Protein AF-A0A8J8PNR2-F1 (afdb_monomer)

Secondary structure (DSSP, 8-state):
-HHHHHHHHHHTT-SS-HHHHHHHHHHHHHHHHHHHHHHHHHHTT---HHHHHHHHHHHHHHHHHHHHHHHHHHHHHHHHHHTTSPPP-

Nearest PDB structures (foldseek):
  6b87-assembly1_A-2  TM=3.761E-01  e=7.980E+00  synthetic construct

Solvent-accessible surface area (backbone atoms only — not comparable to full-atom values): 4738 Å² total; per-residue (Å²): 110,51,40,56,53,10,51,54,35,37,77,64,54,75,45,100,50,26,67,57,45,27,47,27,24,37,28,45,38,49,20,60,61,41,40,54,62,37,51,59,26,52,77,70,77,38,81,57,60,68,46,48,51,50,24,49,52,30,44,50,55,20,51,53,44,48,53,61,53,42,67,64,47,51,60,54,52,52,57,64,50,50,82,76,52,77,81,82,129

Foldseek 3Di:
DLLVQLVVCLVVVVDPCSPLSNLLSVLVVVLVVLVVVCVVCVVVVHHPVVSVVSSVVSVVSSVVSCVVRCVVVVVVVVVVCVVVPPDDD

Structure (mmCIF, N/CA/C/O backbone):
data_AF-A0A8J8PNR2-F1
#
_entry.id   AF-A0A8J8PNR2-F1
#
loop_
_atom_site.group_PDB
_atom_site.id
_atom_site.type_symbol
_atom_site.label_atom_id
_atom_site.label_alt_id
_atom_site.label_comp_id
_atom_site.label_asym_id
_atom_site.label_entity_id
_atom_site.label_seq_id
_atom_site.pdbx_PDB_ins_code
_atom_site.Cartn_x
_atom_site.Cartn_y
_atom_site.Cartn_z
_atom_site.occupancy
_atom_site.B_iso_or_equiv
_atom_site.auth_seq_id
_atom_site.auth_comp_id
_atom_site.auth_asym_id
_atom_site.auth_atom_id
_atom_site.pdbx_PDB_model_num
ATOM 1 N N . ILE A 1 1 ? 5.858 -2.116 7.177 1.00 85.31 1 ILE A N 1
ATOM 2 C CA . ILE A 1 1 ? 6.696 -2.783 6.147 1.00 85.31 1 ILE A CA 1
ATOM 3 C C . ILE A 1 1 ? 6.190 -2.452 4.743 1.00 85.31 1 ILE A C 1
ATOM 5 O O . ILE A 1 1 ? 6.947 -1.883 3.975 1.00 85.31 1 ILE A O 1
ATOM 9 N N . THR A 1 2 ? 4.915 -2.694 4.427 1.00 91.06 2 THR A N 1
ATOM 10 C CA . THR A 1 2 ? 4.324 -2.417 3.100 1.00 91.06 2 THR A CA 1
ATOM 11 C C . THR A 1 2 ? 4.568 -0.984 2.612 1.00 91.06 2 THR A C 1
ATOM 13 O O . THR A 1 2 ? 5.155 -0.792 1.557 1.00 91.06 2 THR A O 1
ATOM 16 N N . ILE A 1 3 ? 4.255 0.030 3.424 1.00 93.25 3 ILE A N 1
ATOM 17 C CA . ILE A 1 3 ? 4.460 1.444 3.050 1.00 93.25 3 ILE A CA 1
ATOM 18 C C . ILE A 1 3 ? 5.935 1.754 2.734 1.00 93.25 3 ILE A C 1
ATOM 20 O O . ILE A 1 3 ? 6.227 2.490 1.798 1.00 93.25 3 ILE A O 1
ATOM 24 N N . TYR A 1 4 ? 6.871 1.153 3.477 1.00 95.44 4 TYR A N 1
ATOM 25 C CA . TYR A 1 4 ? 8.306 1.334 3.246 1.00 95.44 4 TYR A CA 1
ATOM 26 C C . TYR A 1 4 ? 8.729 0.818 1.862 1.00 95.44 4 TYR A C 1
ATOM 28 O O . TYR A 1 4 ? 9.445 1.521 1.156 1.00 95.44 4 TYR A O 1
ATOM 36 N N . TYR A 1 5 ? 8.226 -0.347 1.435 1.00 91.12 5 TYR A N 1
ATOM 37 C CA . TYR A 1 5 ? 8.462 -0.849 0.076 1.00 91.12 5 TYR A CA 1
ATOM 38 C C . TYR A 1 5 ? 7.942 0.113 -0.997 1.00 91.12 5 TYR A C 1
ATOM 40 O O . TYR A 1 5 ? 8.636 0.348 -1.982 1.00 91.12 5 TYR A O 1
ATOM 48 N N . GLY A 1 6 ? 6.776 0.729 -0.775 1.00 93.31 6 GLY A N 1
ATOM 49 C CA . GLY A 1 6 ? 6.245 1.766 -1.662 1.00 93.31 6 GLY A CA 1
ATOM 50 C C . GLY A 1 6 ? 7.174 2.975 -1.789 1.00 93.31 6 GLY A C 1
ATOM 51 O O . GLY A 1 6 ? 7.460 3.421 -2.896 1.00 93.31 6 GLY A O 1
ATOM 52 N N . ILE A 1 7 ? 7.692 3.480 -0.664 1.00 96.62 7 ILE A N 1
ATOM 53 C CA . ILE A 1 7 ? 8.621 4.623 -0.640 1.00 96.62 7 ILE A CA 1
ATOM 54 C C . ILE A 1 7 ? 9.927 4.284 -1.363 1.00 96.62 7 ILE A C 1
ATOM 56 O O . ILE A 1 7 ? 10.386 5.063 -2.197 1.00 96.62 7 ILE A O 1
ATOM 60 N N . VAL A 1 8 ? 10.517 3.124 -1.070 1.00 96.12 8 VAL A N 1
ATOM 61 C CA . VAL A 1 8 ? 11.772 2.695 -1.702 1.00 96.12 8 VAL A CA 1
ATOM 62 C C . VAL A 1 8 ? 11.583 2.512 -3.205 1.00 96.12 8 VAL A C 1
ATOM 64 O O . VAL A 1 8 ? 12.391 3.029 -3.977 1.00 96.12 8 VAL A O 1
ATOM 67 N N . GLY A 1 9 ? 10.511 1.835 -3.622 1.00 91.50 9 GLY A N 1
ATOM 68 C CA . GLY A 1 9 ? 10.206 1.625 -5.036 1.00 91.50 9 GLY A CA 1
ATOM 69 C C . GLY A 1 9 ? 9.955 2.934 -5.785 1.00 91.50 9 GLY A C 1
ATOM 70 O O . GLY A 1 9 ? 10.426 3.082 -6.913 1.00 91.50 9 GLY A O 1
ATOM 71 N N . PHE A 1 10 ? 9.312 3.910 -5.134 1.00 95.12 10 PHE A N 1
ATOM 72 C CA . PHE A 1 10 ? 9.137 5.260 -5.667 1.00 95.12 10 PHE A CA 1
ATOM 73 C C . PHE A 1 10 ? 10.471 5.988 -5.860 1.00 95.12 10 PHE A C 1
ATOM 75 O O . PHE A 1 10 ? 10.763 6.470 -6.949 1.00 95.12 10 PHE A O 1
ATOM 82 N N . GLN A 1 11 ? 11.306 6.036 -4.819 1.00 97.06 11 GLN A N 1
ATOM 83 C CA . GLN A 1 11 ? 12.583 6.759 -4.843 1.00 97.06 11 GLN A CA 1
ATOM 84 C C . GLN A 1 11 ? 13.580 6.198 -5.863 1.00 97.06 11 GLN A C 1
ATOM 86 O O . GLN A 1 11 ? 14.402 6.945 -6.388 1.00 97.06 11 GLN A O 1
ATOM 91 N N . HIS A 1 12 ? 13.510 4.897 -6.142 1.00 95.00 12 HIS A N 1
ATOM 92 C CA . HIS A 1 12 ? 14.436 4.209 -7.042 1.00 95.00 12 HIS A CA 1
ATOM 93 C C . HIS A 1 12 ? 13.841 3.925 -8.427 1.00 95.00 12 HIS A C 1
ATOM 95 O O . HIS A 1 12 ? 14.482 3.233 -9.212 1.00 95.00 12 HIS A O 1
ATOM 101 N N . ASN A 1 13 ? 12.642 4.438 -8.737 1.00 89.75 13 ASN A N 1
ATOM 102 C CA . ASN A 1 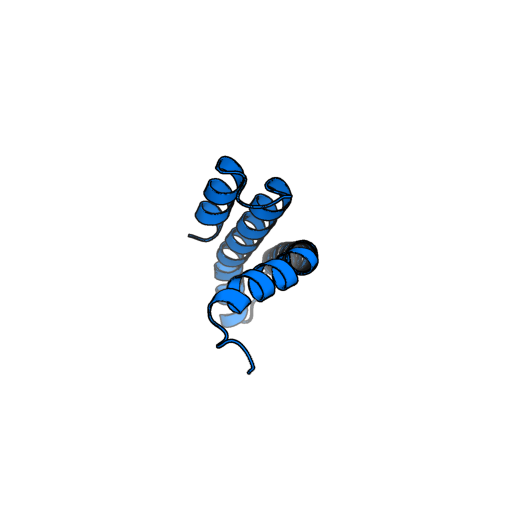13 ? 11.942 4.205 -10.008 1.00 89.75 13 ASN A CA 1
ATOM 103 C C . ASN A 1 13 ? 11.905 2.719 -10.409 1.00 89.75 13 ASN A C 1
ATOM 105 O O . ASN A 1 13 ? 12.201 2.358 -11.545 1.00 89.75 13 ASN A O 1
ATOM 109 N N . MET A 1 14 ? 11.557 1.840 -9.463 1.00 84.50 14 MET A N 1
ATOM 110 C CA . MET A 1 14 ? 11.572 0.383 -9.683 1.00 84.50 14 MET A CA 1
ATOM 111 C C . MET A 1 14 ? 10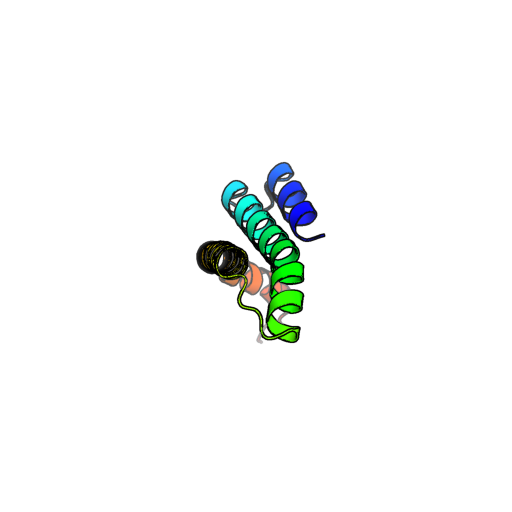.451 -0.115 -10.614 1.00 84.50 14 MET A C 1
ATOM 113 O O . MET A 1 14 ? 10.377 -1.305 -10.899 1.00 84.50 14 MET A O 1
ATOM 117 N N . THR A 1 15 ? 9.578 0.784 -11.071 1.00 85.31 15 THR A N 1
ATOM 118 C CA . THR A 1 15 ? 8.493 0.529 -12.024 1.00 85.31 15 THR A CA 1
ATOM 119 C C . THR A 1 15 ? 8.353 1.713 -12.968 1.00 85.31 15 THR A C 1
ATOM 121 O O . THR A 1 15 ? 8.671 2.838 -12.578 1.00 85.31 15 THR A O 1
ATOM 124 N N . LEU A 1 16 ? 7.752 1.491 -14.139 1.00 86.31 16 LEU A N 1
ATOM 125 C CA . LEU A 1 16 ? 7.364 2.561 -15.068 1.00 86.31 16 LEU A CA 1
ATOM 126 C C . LEU A 1 16 ? 6.405 3.583 -14.440 1.00 86.31 16 LEU A C 1
ATOM 128 O O . LEU A 1 16 ? 6.387 4.741 -14.849 1.00 86.31 16 LEU A O 1
ATOM 132 N N . GLU A 1 17 ? 5.668 3.180 -13.399 1.00 89.88 17 GLU A N 1
ATOM 133 C CA . GLU A 1 17 ? 4.716 4.039 -12.692 1.00 89.88 17 GLU A CA 1
ATOM 134 C C . GLU A 1 17 ? 4.982 4.132 -11.183 1.00 89.88 17 GLU A C 1
ATOM 136 O O . GLU A 1 17 ? 4.233 3.587 -10.363 1.00 89.88 17 GLU A O 1
ATOM 141 N N . PRO A 1 18 ? 6.036 4.863 -10.774 1.00 90.56 18 PRO A N 1
ATOM 142 C CA . PRO A 1 18 ? 6.465 4.935 -9.378 1.00 90.56 18 PRO A CA 1
ATOM 143 C C . PRO A 1 18 ? 5.372 5.453 -8.432 1.00 90.56 18 PRO A C 1
ATOM 145 O O . PRO A 1 18 ? 5.276 5.018 -7.285 1.00 90.56 18 PRO A O 1
ATOM 148 N N . ILE A 1 19 ? 4.535 6.384 -8.905 1.00 94.31 19 ILE A N 1
ATOM 149 C CA . ILE A 1 19 ? 3.436 6.967 -8.120 1.00 94.31 19 ILE A CA 1
ATOM 150 C C . ILE A 1 19 ? 2.335 5.931 -7.879 1.00 94.31 19 ILE A C 1
ATOM 152 O O . ILE A 1 19 ? 1.835 5.830 -6.758 1.00 94.31 19 ILE A O 1
ATOM 156 N N . ALA A 1 20 ? 1.980 5.143 -8.898 1.00 92.94 20 ALA A N 1
ATOM 157 C CA . ALA A 1 20 ? 0.994 4.076 -8.763 1.00 92.94 20 ALA A CA 1
ATOM 158 C C . ALA A 1 20 ? 1.485 3.011 -7.773 1.00 92.94 20 ALA A C 1
ATOM 160 O O . ALA A 1 20 ? 0.721 2.572 -6.913 1.00 92.94 20 ALA A O 1
ATOM 161 N N . LEU A 1 21 ? 2.777 2.663 -7.820 1.00 92.56 21 LEU A N 1
ATOM 162 C CA . LEU A 1 21 ? 3.399 1.759 -6.853 1.00 92.56 21 LEU A CA 1
ATOM 163 C C . LEU A 1 21 ? 3.370 2.332 -5.427 1.00 92.56 21 LEU A C 1
ATOM 165 O O . LEU A 1 21 ? 2.966 1.639 -4.491 1.00 92.56 21 LEU A O 1
ATOM 169 N N . LEU A 1 22 ? 3.736 3.602 -5.241 1.00 96.19 22 LEU A N 1
ATOM 170 C CA . LEU A 1 22 ? 3.661 4.256 -3.933 1.00 96.19 22 LEU A CA 1
ATOM 171 C C . LEU A 1 22 ? 2.234 4.230 -3.376 1.00 96.19 22 LEU A C 1
ATOM 173 O O . LEU A 1 22 ? 2.032 3.890 -2.209 1.00 96.19 22 LEU A O 1
ATOM 177 N N . ALA A 1 23 ? 1.250 4.560 -4.215 1.00 96.50 23 ALA A N 1
ATOM 178 C CA . ALA A 1 23 ? -0.158 4.552 -3.848 1.00 96.50 23 ALA A CA 1
ATOM 179 C C . ALA A 1 23 ? -0.641 3.138 -3.501 1.00 96.50 23 ALA A C 1
ATOM 181 O O . ALA A 1 23 ? -1.270 2.964 -2.461 1.00 96.50 23 ALA A O 1
ATOM 182 N N . LEU A 1 24 ? -0.289 2.120 -4.291 1.00 95.62 24 LEU A N 1
ATOM 183 C CA . LEU A 1 24 ? -0.639 0.722 -4.028 1.00 95.62 24 LEU A CA 1
ATOM 184 C C . LEU A 1 24 ? -0.147 0.275 -2.647 1.00 95.62 24 LEU A C 1
ATOM 186 O O . LEU A 1 24 ? -0.932 -0.180 -1.810 1.00 95.62 24 LEU A O 1
ATOM 190 N N . TYR A 1 25 ? 1.151 0.425 -2.385 1.00 95.69 25 TYR A N 1
ATOM 191 C CA . TYR A 1 25 ? 1.759 -0.007 -1.124 1.00 95.69 25 TYR A CA 1
ATOM 192 C C . TYR A 1 25 ? 1.320 0.864 0.062 1.00 95.69 25 TYR A C 1
ATOM 194 O O . TYR A 1 25 ? 1.177 0.360 1.181 1.00 95.69 25 TYR A O 1
ATOM 202 N N . GLY A 1 26 ? 1.069 2.153 -0.176 1.00 97.06 26 GLY A N 1
ATOM 203 C CA . GLY A 1 26 ? 0.510 3.085 0.798 1.00 97.06 26 GLY A CA 1
ATOM 204 C C . GLY A 1 26 ? -0.903 2.694 1.223 1.00 97.06 26 GLY A C 1
ATOM 205 O O . GLY A 1 26 ? -1.149 2.489 2.409 1.00 97.06 26 GLY A O 1
ATOM 206 N N . LEU A 1 27 ? -1.812 2.524 0.261 1.00 97.44 27 LEU A N 1
ATOM 207 C CA . LEU A 1 27 ? -3.212 2.154 0.494 1.00 97.44 27 LEU A CA 1
ATOM 208 C C . LEU A 1 27 ? -3.335 0.770 1.135 1.00 97.44 27 LEU A C 1
ATOM 210 O O . LEU A 1 27 ? -4.075 0.620 2.102 1.00 97.44 27 LEU A O 1
ATOM 214 N N . THR A 1 28 ? -2.553 -0.211 0.676 1.00 96.00 28 THR A N 1
ATOM 215 C CA . THR A 1 28 ? -2.522 -1.558 1.274 1.00 96.00 28 THR A CA 1
ATOM 216 C C . THR A 1 28 ? -2.039 -1.513 2.727 1.00 96.00 28 THR A C 1
ATOM 218 O O . THR A 1 28 ? -2.613 -2.148 3.614 1.00 96.00 28 THR A O 1
ATOM 221 N N . GLY A 1 29 ? -0.984 -0.734 2.997 1.00 95.56 29 GLY A N 1
ATOM 222 C CA . GLY A 1 29 ? -0.468 -0.547 4.350 1.00 95.56 29 GLY A CA 1
ATOM 223 C C . GLY A 1 29 ? -1.458 0.173 5.267 1.00 95.56 29 GLY A C 1
ATOM 224 O O . GLY A 1 29 ? -1.644 -0.254 6.404 1.00 95.56 29 GLY A O 1
ATOM 225 N N . LEU A 1 30 ? -2.120 1.223 4.773 1.00 95.69 30 LEU A N 1
ATOM 226 C CA . LEU A 1 30 ? -3.153 1.946 5.515 1.00 95.69 30 LEU A CA 1
ATOM 227 C C . LEU A 1 30 ? -4.371 1.062 5.790 1.00 95.69 30 LEU A C 1
ATOM 229 O O . LEU A 1 30 ? -4.806 1.012 6.936 1.00 9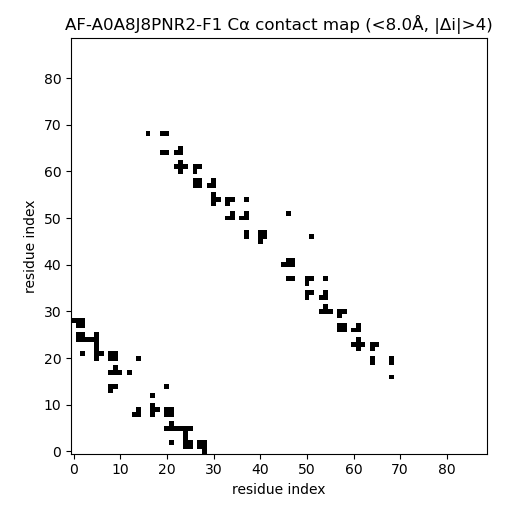5.69 30 LEU A O 1
ATOM 233 N N . SER A 1 31 ? -4.873 0.321 4.797 1.00 95.56 31 SER A N 1
ATOM 234 C CA . SER A 1 31 ? -5.963 -0.651 4.987 1.00 95.56 31 SER A CA 1
ATOM 235 C C . SER A 1 31 ? -5.613 -1.634 6.102 1.00 95.56 31 SER A C 1
ATOM 237 O O . SER A 1 31 ? -6.364 -1.767 7.057 1.00 95.56 31 SER A O 1
ATOM 239 N N . SER A 1 32 ? -4.400 -2.194 6.100 1.00 91.62 32 SER A N 1
ATOM 240 C CA . SER A 1 32 ? -3.973 -3.123 7.158 1.00 91.62 32 SER A CA 1
ATOM 241 C C . SER A 1 32 ? -3.972 -2.491 8.563 1.00 91.62 32 SER A C 1
ATOM 243 O O . SER A 1 32 ? -4.280 -3.162 9.546 1.00 91.62 32 SER A O 1
ATOM 245 N N . ILE A 1 33 ? -3.640 -1.198 8.676 1.00 92.88 33 ILE A N 1
ATOM 246 C CA . ILE A 1 33 ? -3.690 -0.454 9.946 1.00 92.88 33 ILE A CA 1
ATOM 247 C C . ILE A 1 33 ? -5.143 -0.230 10.385 1.00 92.88 33 ILE A C 1
ATOM 249 O O . ILE A 1 33 ? -5.472 -0.438 11.553 1.00 92.88 33 ILE A O 1
ATOM 253 N N . PHE A 1 34 ? -6.016 0.182 9.463 1.00 91.12 34 PHE A N 1
ATOM 254 C CA . PHE A 1 34 ? -7.430 0.436 9.749 1.00 91.12 34 PHE A CA 1
ATOM 255 C C . PHE A 1 34 ? -8.251 -0.838 9.935 1.00 91.12 34 PHE A C 1
ATOM 257 O O . PHE A 1 34 ? -9.274 -0.800 10.616 1.00 91.12 34 PHE A O 1
ATOM 264 N N . PHE A 1 35 ? -7.781 -1.970 9.426 1.00 91.56 35 PHE A N 1
ATOM 265 C CA . PHE A 1 35 ? -8.408 -3.260 9.654 1.00 91.56 35 PHE A CA 1
ATOM 266 C C . PHE A 1 35 ? -8.340 -3.689 11.127 1.00 91.56 35 PHE A C 1
ATOM 268 O O . PHE A 1 35 ? -9.283 -4.292 11.625 1.00 91.56 35 PHE A O 1
ATOM 275 N N . TYR A 1 36 ? -7.288 -3.324 11.871 1.00 90.38 36 TYR A N 1
ATOM 276 C CA . TYR A 1 36 ? -7.157 -3.687 13.290 1.00 90.38 36 TYR A CA 1
ATOM 277 C C . TYR A 1 36 ? -8.329 -3.211 14.179 1.00 90.38 36 TYR A C 1
ATOM 279 O O . TYR A 1 36 ? -8.924 -4.028 14.884 1.00 90.38 36 TYR A O 1
ATOM 287 N N . PRO A 1 37 ? -8.738 -1.926 14.172 1.00 88.12 37 PRO A N 1
ATOM 288 C CA . PRO A 1 37 ? -9.935 -1.523 14.905 1.00 88.12 37 PRO A CA 1
ATOM 289 C C . PRO A 1 37 ? -11.214 -2.141 14.322 1.00 88.12 37 PRO A C 1
ATOM 291 O O . PRO A 1 37 ? -12.130 -2.438 15.086 1.00 88.12 37 PRO A O 1
ATOM 294 N N . VAL A 1 38 ? -11.291 -2.376 13.004 1.00 89.69 38 VAL A N 1
ATOM 295 C CA . VAL A 1 38 ? -12.440 -3.061 12.380 1.00 89.69 38 VAL A CA 1
ATOM 296 C C . VAL A 1 38 ? -12.604 -4.470 12.945 1.00 89.69 38 VAL A C 1
ATOM 298 O O . VAL A 1 38 ? -13.710 -4.808 13.366 1.00 89.69 38 VAL A O 1
ATOM 301 N N . SER A 1 39 ? -11.530 -5.259 13.025 1.00 90.81 39 SER A N 1
ATOM 302 C CA . SER A 1 39 ? -11.580 -6.620 13.566 1.00 90.81 39 SER A CA 1
ATOM 303 C C . SER A 1 39 ? -12.023 -6.619 15.029 1.00 90.81 39 SER A C 1
ATOM 305 O O . SER A 1 39 ? -12.935 -7.356 15.387 1.00 90.81 39 SER A O 1
ATOM 307 N N . LEU A 1 40 ? -11.497 -5.702 15.852 1.00 90.00 40 LEU A N 1
ATOM 308 C CA . LEU A 1 40 ? -11.914 -5.559 17.253 1.00 90.00 40 LEU A CA 1
ATOM 309 C C . LEU A 1 40 ? -13.393 -5.181 17.419 1.00 90.00 40 LEU A C 1
ATOM 311 O O . LEU A 1 40 ? -14.027 -5.578 18.400 1.00 90.00 40 LEU A O 1
ATOM 315 N N . PHE A 1 41 ? -13.954 -4.373 16.516 1.00 89.56 41 PHE A N 1
ATOM 316 C CA . PHE A 1 41 ? -15.380 -4.051 16.558 1.00 89.56 41 PHE A CA 1
ATOM 317 C C . PHE A 1 41 ? -16.229 -5.260 16.163 1.00 89.56 41 PHE A C 1
ATOM 319 O O . PHE A 1 41 ? -17.186 -5.577 16.877 1.00 89.56 41 PHE A O 1
ATOM 326 N N . LEU A 1 42 ? -15.849 -5.950 15.084 1.00 87.44 42 LEU A N 1
ATOM 327 C CA . LEU A 1 42 ? -16.546 -7.137 14.590 1.00 87.44 42 LEU A CA 1
ATOM 328 C C . LEU A 1 42 ? -16.562 -8.265 15.629 1.00 87.44 42 LEU A C 1
ATOM 330 O O . LEU A 1 42 ? -17.628 -8.826 15.880 1.00 87.44 42 LEU A O 1
ATOM 334 N N . ASP A 1 43 ? -15.438 -8.519 16.302 1.00 88.75 43 ASP A N 1
ATOM 335 C CA . ASP A 1 43 ? -15.316 -9.553 17.341 1.00 88.75 43 ASP A CA 1
ATOM 336 C C . ASP A 1 43 ? -16.234 -9.296 18.548 1.00 88.75 43 ASP A C 1
ATOM 338 O O . ASP A 1 43 ? -16.698 -10.225 19.207 1.00 88.75 43 ASP A O 1
ATOM 342 N N . HIS A 1 44 ? -16.560 -8.030 18.821 1.00 88.69 44 HIS A N 1
ATOM 343 C CA . HIS A 1 44 ? -17.492 -7.636 19.881 1.00 88.69 44 HIS A CA 1
ATOM 344 C C . HIS A 1 44 ? -18.937 -7.437 19.391 1.00 88.69 44 HIS A C 1
ATOM 346 O O . HIS A 1 44 ? -19.755 -6.858 20.111 1.00 88.69 44 HIS A O 1
ATOM 352 N N . GLY A 1 45 ? -19.261 -7.859 18.163 1.00 81.69 45 GLY A N 1
ATOM 353 C CA . GLY A 1 45 ? -20.595 -7.710 17.569 1.00 81.69 45 GLY A CA 1
ATOM 354 C C . GLY A 1 45 ? -21.003 -6.257 17.303 1.00 81.69 45 GLY A C 1
ATOM 355 O O . GLY A 1 45 ? -22.189 -5.960 17.147 1.00 81.69 45 GLY A O 1
ATOM 356 N N . LYS A 1 46 ? -20.041 -5.327 17.275 1.00 82.56 46 LYS A N 1
ATOM 357 C CA . LYS A 1 46 ? -20.265 -3.904 17.000 1.00 82.56 46 LYS A CA 1
ATOM 358 C C . LYS A 1 46 ? -19.842 -3.587 15.572 1.00 82.56 46 LYS A C 1
ATOM 360 O O . LYS A 1 46 ? -18.768 -3.959 15.121 1.00 82.56 46 LYS A O 1
ATOM 365 N N . TYR A 1 47 ? -20.655 -2.812 14.864 1.00 74.75 47 TYR A N 1
ATOM 366 C CA . TYR A 1 47 ? -20.328 -2.385 13.505 1.00 74.75 47 TYR A CA 1
ATOM 367 C C . TYR A 1 47 ? -19.854 -0.937 13.520 1.00 74.75 47 TYR A C 1
ATOM 369 O O . TYR A 1 47 ? -20.655 -0.002 13.434 1.00 74.75 47 TYR A O 1
ATOM 377 N N . GLY A 1 48 ? -18.540 -0.740 13.616 1.00 80.00 48 GLY A N 1
ATOM 378 C CA . GLY A 1 48 ? -17.910 0.552 13.355 1.00 80.00 48 GLY A CA 1
ATOM 379 C C . GLY A 1 48 ? -18.003 0.898 11.867 1.00 80.00 48 GLY A C 1
ATOM 380 O O . GLY A 1 48 ? -17.005 0.804 11.161 1.00 80.00 48 GLY A O 1
ATOM 381 N N . LYS A 1 49 ? -19.199 1.272 11.380 1.00 85.56 49 LYS A N 1
ATOM 382 C CA . LYS A 1 49 ? -19.501 1.465 9.945 1.00 85.56 49 LYS A CA 1
ATOM 383 C C . LYS A 1 49 ? -18.471 2.340 9.229 1.00 85.56 49 LYS A C 1
ATOM 385 O O . LYS A 1 49 ? -18.086 2.025 8.115 1.00 85.56 49 LYS A O 1
ATOM 390 N N . ILE A 1 50 ? -18.010 3.405 9.883 1.00 89.69 50 ILE A N 1
ATOM 391 C CA . ILE A 1 50 ? -17.019 4.334 9.324 1.00 89.69 50 ILE A CA 1
ATOM 392 C C . ILE A 1 50 ? -15.684 3.628 9.067 1.00 89.69 50 ILE A C 1
ATOM 394 O O . ILE A 1 50 ? -15.147 3.740 7.973 1.00 89.69 50 ILE A O 1
ATOM 398 N N . PHE A 1 51 ? -15.172 2.877 10.045 1.00 89.19 51 PHE A N 1
ATOM 399 C CA . PHE A 1 51 ? -13.903 2.161 9.905 1.00 89.19 51 PHE A CA 1
ATOM 400 C C . PHE A 1 51 ? -13.993 1.051 8.860 1.00 89.19 51 PHE A C 1
ATOM 402 O O . PHE A 1 51 ? -13.073 0.890 8.070 1.00 89.19 51 PHE A O 1
ATOM 409 N N . LEU A 1 52 ? -15.124 0.343 8.814 1.00 89.62 52 LEU A N 1
ATOM 410 C CA . LEU A 1 52 ? -15.361 -0.712 7.831 1.00 89.62 52 LEU A CA 1
ATOM 411 C C . LEU A 1 52 ? -15.440 -0.151 6.405 1.00 89.62 52 LEU A C 1
ATOM 413 O O . LEU A 1 52 ? -14.836 -0.703 5.494 1.00 89.62 52 LEU A O 1
ATOM 417 N N . VAL A 1 53 ? -16.146 0.967 6.209 1.00 92.44 53 VAL A N 1
ATOM 418 C CA . VAL A 1 53 ? -16.207 1.649 4.907 1.00 92.44 53 VAL A CA 1
ATOM 419 C C . VAL A 1 53 ? -14.834 2.184 4.508 1.00 92.44 53 VAL A C 1
ATOM 421 O O . VAL A 1 53 ? -14.443 2.042 3.354 1.00 92.44 53 VAL A O 1
ATOM 424 N N . LEU A 1 54 ? -14.099 2.784 5.445 1.00 94.19 54 LEU A N 1
ATOM 425 C CA . LEU A 1 54 ? -12.773 3.331 5.178 1.00 94.19 54 LEU A CA 1
ATOM 426 C C . LEU A 1 54 ? -11.790 2.230 4.769 1.00 94.19 54 LEU A C 1
ATOM 428 O O . LEU A 1 54 ? -11.120 2.377 3.751 1.00 94.19 54 LEU A O 1
ATOM 432 N N . ASP A 1 55 ? -11.744 1.121 5.508 1.00 93.88 55 ASP A N 1
ATOM 433 C CA . ASP A 1 55 ? -10.919 -0.035 5.155 1.00 93.88 55 ASP A CA 1
ATOM 434 C C . ASP A 1 55 ? -11.304 -0.606 3.781 1.00 93.88 55 ASP A C 1
ATOM 436 O O . ASP A 1 55 ? -10.445 -0.768 2.915 1.00 93.88 55 ASP A O 1
ATOM 440 N N . ALA A 1 56 ? -12.603 -0.790 3.524 1.00 93.56 56 ALA A N 1
ATOM 441 C CA . ALA A 1 56 ? -13.087 -1.286 2.239 1.00 93.56 56 ALA A CA 1
ATOM 442 C C . ALA A 1 56 ? -12.685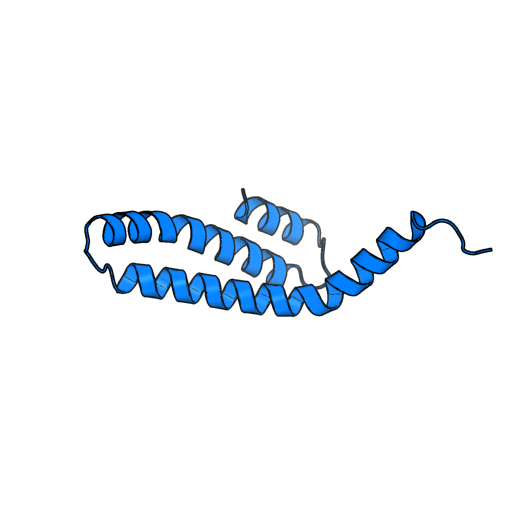 -0.377 1.067 1.00 93.56 56 ALA A C 1
ATOM 444 O O . ALA A 1 56 ? -12.232 -0.871 0.037 1.00 93.56 56 ALA A O 1
ATOM 445 N N . VAL A 1 57 ? -12.808 0.947 1.209 1.00 96.81 57 VAL A N 1
ATOM 446 C CA . VAL A 1 57 ? -12.395 1.899 0.163 1.00 96.81 57 VAL A CA 1
ATOM 447 C C . VAL A 1 57 ? -10.892 1.818 -0.085 1.00 96.81 57 VAL A C 1
ATOM 449 O O . VAL A 1 57 ? -10.477 1.739 -1.241 1.00 96.81 57 VAL A O 1
ATOM 452 N N . LEU A 1 58 ? -10.073 1.798 0.971 1.00 97.06 58 LEU A N 1
ATOM 453 C CA . LEU A 1 58 ? -8.620 1.668 0.832 1.00 97.06 58 LEU A CA 1
ATOM 454 C C . LEU A 1 58 ? -8.243 0.370 0.108 1.00 97.06 58 LEU A C 1
ATOM 456 O O . LEU A 1 58 ? -7.417 0.399 -0.806 1.00 97.06 58 LEU A O 1
ATOM 460 N N . LEU A 1 59 ? -8.876 -0.747 0.475 1.00 96.19 59 LEU A N 1
ATOM 461 C CA . LEU A 1 59 ? -8.606 -2.057 -0.108 1.00 96.19 59 LEU A CA 1
ATOM 462 C C . LEU A 1 59 ? -9.066 -2.153 -1.568 1.00 96.19 59 LEU A C 1
ATOM 464 O O . LEU A 1 59 ? -8.340 -2.691 -2.402 1.00 96.19 59 LEU A O 1
ATOM 468 N N . ILE A 1 60 ? -10.231 -1.594 -1.906 1.00 97.69 60 ILE A N 1
ATOM 469 C CA . ILE A 1 60 ? -10.730 -1.544 -3.289 1.00 97.69 60 ILE A CA 1
ATOM 470 C C . ILE A 1 60 ? -9.776 -0.731 -4.165 1.00 97.69 60 ILE A C 1
ATOM 472 O O . ILE A 1 60 ? -9.384 -1.193 -5.234 1.00 97.69 60 ILE A O 1
ATOM 476 N N . LEU A 1 61 ? -9.360 0.455 -3.711 1.00 97.88 61 LEU A N 1
ATOM 477 C CA . LEU A 1 61 ? -8.421 1.293 -4.460 1.00 97.88 61 LEU A CA 1
ATOM 478 C C . LEU A 1 61 ? -7.059 0.606 -4.630 1.00 97.88 61 LEU A C 1
ATOM 480 O O . LEU A 1 61 ? -6.488 0.646 -5.719 1.00 97.88 61 LEU A O 1
ATOM 484 N N . ALA A 1 62 ? -6.564 -0.074 -3.591 1.00 96.62 62 ALA A N 1
ATOM 485 C CA . ALA A 1 62 ? -5.354 -0.886 -3.686 1.00 96.62 62 ALA A CA 1
ATOM 486 C C . ALA A 1 62 ? -5.513 -2.026 -4.707 1.00 96.62 62 ALA A C 1
ATOM 488 O O . ALA A 1 62 ? -4.638 -2.217 -5.546 1.00 96.62 62 ALA A O 1
ATOM 489 N N . GLY A 1 63 ? -6.639 -2.744 -4.699 1.00 95.50 63 GLY A N 1
ATOM 490 C CA . GLY A 1 63 ? -6.920 -3.816 -5.658 1.00 95.50 63 GLY A CA 1
ATOM 491 C C . GLY A 1 63 ? -6.976 -3.329 -7.108 1.00 95.50 63 GLY A C 1
ATOM 492 O O . GLY A 1 63 ? -6.420 -3.976 -7.995 1.00 95.50 63 GLY A O 1
ATOM 493 N N . LEU A 1 64 ? -7.577 -2.160 -7.351 1.00 95.81 64 LEU A N 1
ATOM 494 C CA . LEU A 1 64 ? -7.604 -1.537 -8.678 1.00 95.81 64 LEU A CA 1
ATOM 495 C C . LEU A 1 64 ? -6.194 -1.170 -9.163 1.00 95.81 64 LEU A C 1
ATOM 497 O O . LEU A 1 64 ? -5.848 -1.472 -10.304 1.00 95.81 64 LEU A O 1
ATOM 501 N N . LEU A 1 65 ? -5.359 -0.585 -8.298 1.00 94.62 65 LEU A N 1
ATOM 502 C CA . LEU A 1 65 ? -3.962 -0.278 -8.630 1.00 94.62 65 LEU A CA 1
ATOM 503 C C . LEU A 1 65 ? -3.120 -1.540 -8.844 1.00 94.62 65 LEU A C 1
ATOM 505 O O . LEU A 1 65 ? -2.277 -1.565 -9.735 1.00 94.62 65 LEU A O 1
ATOM 509 N N . ALA A 1 66 ? -3.354 -2.595 -8.063 1.00 92.06 66 ALA A N 1
ATOM 510 C CA . ALA A 1 66 ? -2.672 -3.873 -8.236 1.00 92.06 66 ALA A CA 1
ATOM 511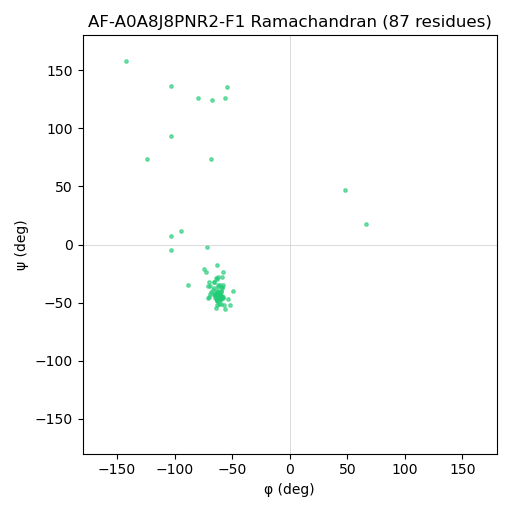 C C . ALA A 1 66 ? -3.008 -4.502 -9.592 1.00 92.06 66 ALA A C 1
ATOM 513 O O . ALA A 1 66 ? -2.108 -4.969 -10.284 1.00 92.06 66 ALA A O 1
ATOM 514 N N . GLY A 1 67 ? -4.283 -4.476 -9.992 1.00 91.06 67 GLY A N 1
ATOM 515 C CA . GLY A 1 67 ? -4.706 -4.931 -11.316 1.00 91.06 67 GLY A CA 1
ATOM 516 C C . GLY A 1 67 ? -4.070 -4.106 -12.432 1.00 91.06 67 GLY A C 1
ATOM 517 O O . GLY A 1 67 ? -3.540 -4.670 -13.381 1.00 91.06 67 GLY A O 1
ATOM 518 N N . TYR A 1 68 ? -4.060 -2.784 -12.278 1.00 90.50 68 TYR A N 1
ATOM 519 C CA . TYR A 1 68 ? -3.460 -1.862 -13.236 1.00 90.50 68 TYR A CA 1
ATOM 520 C C . TYR A 1 68 ? -1.953 -2.109 -13.444 1.00 90.50 68 TYR A C 1
ATOM 522 O O . TYR A 1 68 ? -1.516 -2.307 -14.572 1.00 90.50 68 TYR A O 1
ATOM 530 N N . ILE A 1 69 ? -1.169 -2.183 -12.363 1.00 88.94 69 ILE A N 1
ATOM 531 C CA . ILE A 1 69 ? 0.282 -2.443 -12.432 1.00 88.94 69 ILE A CA 1
ATOM 532 C C . ILE A 1 69 ? 0.564 -3.887 -12.876 1.00 88.94 69 ILE A C 1
ATOM 534 O O . ILE A 1 69 ? 1.531 -4.155 -13.589 1.00 88.94 69 ILE A O 1
ATOM 538 N N . GLY A 1 70 ? -0.278 -4.835 -12.457 1.00 85.38 70 GLY A N 1
ATOM 539 C CA . GLY A 1 70 ? -0.108 -6.259 -12.729 1.00 85.38 70 GLY A CA 1
ATOM 540 C C . GLY A 1 70 ? -0.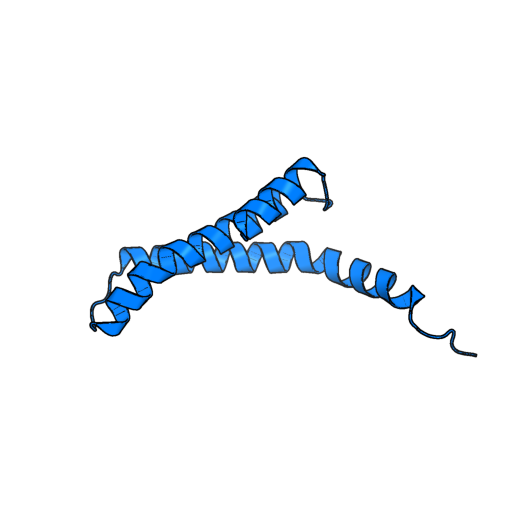184 -6.624 -14.211 1.00 85.38 70 GLY A C 1
ATOM 541 O O . GLY A 1 70 ? 0.470 -7.582 -14.617 1.00 85.38 70 GLY A O 1
ATOM 542 N N . LEU A 1 71 ? -0.928 -5.863 -15.022 1.00 84.56 71 LEU A N 1
ATOM 543 C CA . LEU A 1 71 ? -1.028 -6.101 -16.467 1.00 84.56 71 LEU A CA 1
ATOM 544 C C . LEU A 1 71 ? 0.336 -6.019 -17.167 1.00 84.56 71 LEU A C 1
ATOM 546 O O . LEU A 1 71 ? 0.642 -6.877 -17.991 1.00 84.56 71 LEU A O 1
ATOM 550 N N . GLU A 1 72 ? 1.165 -5.050 -16.784 1.00 80.69 72 GLU A N 1
ATOM 551 C CA . GLU A 1 72 ? 2.498 -4.841 -17.366 1.00 80.69 72 GLU A CA 1
ATOM 552 C C . GLU A 1 72 ? 3.580 -5.659 -16.644 1.00 80.69 72 GLU A C 1
ATOM 554 O O . GLU A 1 72 ? 4.502 -6.189 -17.265 1.00 80.69 72 GLU A O 1
ATOM 559 N N . ALA A 1 73 ? 3.447 -5.838 -15.326 1.00 82.06 73 ALA A N 1
ATOM 560 C CA . ALA A 1 73 ? 4.442 -6.557 -14.532 1.00 82.06 73 ALA A CA 1
ATOM 561 C C . ALA A 1 73 ? 4.459 -8.072 -14.811 1.00 82.06 73 ALA A C 1
ATOM 563 O O . ALA A 1 73 ? 5.519 -8.700 -14.775 1.00 82.06 73 ALA A O 1
ATOM 564 N N . VAL A 1 74 ? 3.302 -8.694 -15.077 1.00 83.31 74 VAL A N 1
ATOM 565 C CA . VAL A 1 74 ? 3.214 -10.153 -15.279 1.00 83.31 74 VAL A CA 1
ATOM 566 C C . VAL A 1 74 ? 4.045 -10.622 -16.485 1.00 83.31 74 VAL A C 1
ATOM 568 O O . VAL A 1 74 ? 4.863 -11.529 -16.298 1.00 83.31 74 VAL A O 1
ATOM 571 N N . PRO A 1 75 ? 3.919 -10.036 -17.693 1.00 84.38 75 PRO A N 1
ATOM 572 C CA . PRO A 1 75 ? 4.768 -10.395 -18.828 1.00 84.38 75 PRO A CA 1
ATOM 573 C C . PRO A 1 75 ? 6.265 -10.211 -18.550 1.00 84.38 75 PRO A C 1
ATOM 575 O O . PRO A 1 75 ? 7.045 -11.120 -18.836 1.00 84.38 75 PRO A O 1
ATOM 578 N N . GLU A 1 76 ? 6.677 -9.091 -17.949 1.00 83.12 76 GLU A N 1
ATOM 579 C CA . GLU A 1 76 ? 8.089 -8.836 -17.621 1.00 83.12 76 GLU A CA 1
ATOM 580 C C . GLU A 1 76 ? 8.651 -9.874 -16.644 1.00 83.12 76 GLU A C 1
ATOM 582 O O . GLU A 1 76 ? 9.753 -10.400 -16.843 1.00 83.12 76 GLU A O 1
ATOM 587 N N . HIS A 1 77 ? 7.883 -10.232 -15.612 1.00 82.56 77 HIS A N 1
ATOM 588 C CA . HIS A 1 77 ? 8.274 -11.284 -14.681 1.00 82.56 77 HIS A CA 1
ATOM 589 C C . HIS A 1 77 ? 8.407 -12.639 -15.383 1.00 82.56 77 HIS A C 1
ATOM 591 O O . HIS A 1 77 ? 9.406 -13.330 -15.169 1.00 82.56 77 HIS A O 1
ATOM 597 N N . LEU A 1 78 ? 7.465 -13.007 -16.258 1.00 84.69 78 LEU A N 1
ATOM 598 C CA . LEU A 1 78 ? 7.527 -14.250 -17.037 1.00 84.69 78 LEU A CA 1
ATOM 599 C C . LEU A 1 78 ? 8.740 -14.287 -17.979 1.00 84.69 78 LEU A C 1
ATOM 601 O O . LEU A 1 78 ? 9.441 -15.300 -18.033 1.00 84.69 78 LEU A O 1
ATOM 605 N N . VAL A 1 79 ? 9.051 -13.180 -18.661 1.00 86.88 79 VAL A N 1
ATOM 606 C CA . VAL A 1 79 ? 10.254 -13.065 -19.503 1.00 86.88 79 VAL A CA 1
ATOM 607 C C . VAL A 1 79 ? 11.518 -13.202 -18.654 1.00 86.88 79 VAL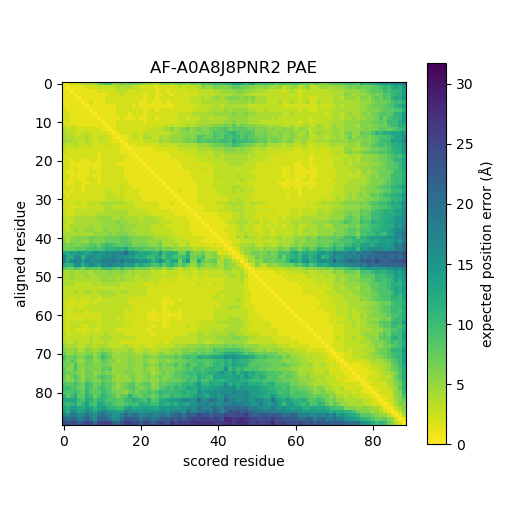 A C 1
ATOM 609 O O . VAL A 1 79 ? 12.421 -13.953 -19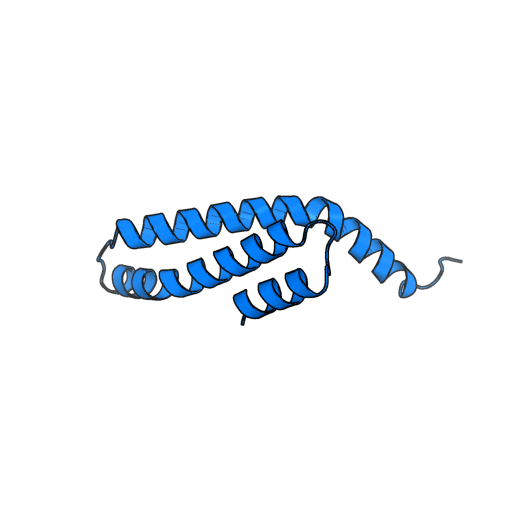.015 1.00 86.88 79 VAL A O 1
ATOM 612 N N . SER A 1 80 ? 11.577 -12.569 -17.482 1.00 84.19 80 SER A N 1
ATOM 613 C CA . SER A 1 80 ? 12.690 -12.737 -16.539 1.00 84.19 80 SER A CA 1
ATOM 614 C C . SER A 1 80 ? 12.877 -14.195 -16.101 1.00 84.19 80 SER A C 1
ATOM 616 O O . SER A 1 80 ? 14.016 -14.634 -15.938 1.00 84.19 80 SER A O 1
ATOM 618 N N . PHE A 1 81 ? 11.795 -14.962 -15.927 1.00 83.38 81 PHE A N 1
ATOM 619 C CA . PHE A 1 81 ? 11.876 -16.384 -15.579 1.00 83.38 81 PHE A CA 1
ATOM 620 C C . PHE A 1 81 ? 12.347 -17.269 -16.732 1.00 83.38 81 PHE A C 1
ATOM 622 O O . PHE A 1 81 ? 12.925 -18.323 -16.473 1.00 83.38 81 PHE A O 1
ATOM 629 N N . SER A 1 82 ? 12.177 -16.838 -17.985 1.00 84.12 82 SER A N 1
ATOM 630 C CA . SER A 1 82 ? 12.578 -17.631 -19.155 1.00 84.12 82 SER A CA 1
ATOM 631 C C . SER A 1 82 ? 14.075 -17.973 -19.173 1.00 84.12 82 SER A C 1
ATOM 633 O O . SER A 1 82 ? 14.442 -19.046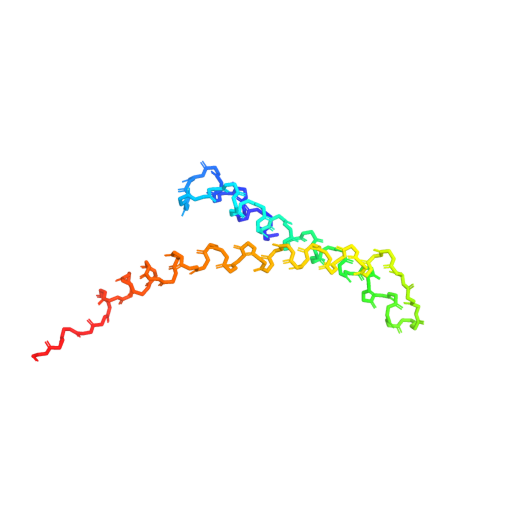 -19.635 1.00 84.12 82 SER A O 1
ATOM 635 N N . LYS A 1 83 ? 14.937 -17.144 -18.563 1.00 84.19 83 LYS A N 1
ATOM 636 C CA . LYS A 1 83 ? 16.381 -17.420 -18.412 1.00 84.19 83 LYS A CA 1
ATOM 637 C C . LYS A 1 83 ? 16.708 -18.658 -17.565 1.00 84.19 83 LYS A C 1
ATOM 639 O O . LYS A 1 83 ? 17.836 -19.136 -17.597 1.00 84.19 83 LYS A O 1
ATOM 644 N N . TRP A 1 84 ? 15.747 -19.133 -16.774 1.00 84.50 84 TRP A N 1
ATOM 645 C CA . TRP A 1 84 ? 15.873 -20.322 -15.929 1.00 84.50 84 TRP A CA 1
ATOM 646 C C . TRP A 1 84 ? 15.153 -21.539 -16.514 1.00 84.50 84 TRP A C 1
ATOM 648 O O . TRP A 1 84 ? 15.240 -22.627 -15.947 1.00 84.50 84 TRP A O 1
ATOM 658 N N . VAL A 1 85 ? 14.432 -21.369 -17.626 1.00 82.44 85 VAL A N 1
ATOM 659 C CA . VAL A 1 85 ? 13.805 -22.478 -18.342 1.00 82.44 85 VAL A CA 1
ATOM 660 C C . VAL A 1 85 ? 14.891 -23.146 -19.193 1.00 82.44 85 VAL A C 1
ATOM 662 O O . VAL A 1 85 ? 15.564 -22.449 -19.954 1.00 82.44 85 VAL A O 1
ATOM 665 N N . PRO A 1 86 ? 15.103 -24.472 -19.075 1.00 81.88 86 PRO A N 1
ATOM 666 C CA . PRO A 1 86 ? 16.054 -25.178 -19.924 1.00 81.88 86 PRO A CA 1
ATOM 667 C C . PRO A 1 86 ? 15.719 -24.925 -21.400 1.00 81.88 86 PRO A C 1
ATOM 669 O O . PRO A 1 86 ? 14.536 -24.993 -21.751 1.00 81.88 86 PRO A O 1
ATOM 672 N N . PRO A 1 87 ? 16.707 -24.642 -22.268 1.00 77.00 87 PRO A N 1
ATOM 673 C CA . PRO A 1 87 ? 16.438 -24.501 -23.691 1.00 77.00 87 PRO A CA 1
ATOM 674 C C . PRO A 1 87 ? 15.769 -25.783 -24.188 1.00 77.00 87 PRO A C 1
ATOM 676 O O . PRO A 1 87 ? 16.259 -26.888 -23.945 1.00 77.00 87 PRO A O 1
ATOM 679 N N . THR A 1 88 ? 14.610 -25.634 -24.827 1.00 75.50 88 THR A N 1
ATOM 680 C CA . THR A 1 88 ? 13.973 -26.746 -25.528 1.00 75.50 88 THR A CA 1
ATOM 681 C C . THR A 1 88 ? 14.860 -27.092 -26.725 1.00 75.50 88 THR A C 1
ATOM 683 O O . THR A 1 88 ? 15.246 -26.198 -27.478 1.00 75.50 88 THR A O 1
ATOM 686 N N . LEU A 1 89 ? 15.280 -28.362 -26.799 1.00 58.91 89 LEU A N 1
ATOM 687 C CA . LEU A 1 89 ? 16.072 -28.923 -27.901 1.00 58.91 89 LEU A CA 1
ATOM 688 C C . LEU A 1 89 ? 15.332 -28.809 -29.236 1.00 58.91 89 LEU A C 1
ATOM 690 O O . LEU A 1 89 ? 14.099 -29.031 -29.231 1.00 58.91 89 LEU A O 1
#

Radius of gyration: 17.61 Å; Cα contacts (8 Å, |Δi|>4): 77; chains: 1; bounding box: 37×36×48 Å

pLDDT: mean 89.56, std 6.48, range [58.91, 97.88]

Sequence (89 aa):
ITIYYGIVGFQHNMTLEPIALLALYGLTGLSSIFFYPVSLFLDHGKYGKIFLVLDAVLLILAGLLAGYIGLEAVPEHLVSFSKWVPPTL

Mean predicted aligned error: 5.67 Å